Protein AF-A0A673C6W8-F1 (afdb_monomer)

Mean predicted aligned error: 14.14 Å

Organism: NCBI:txid375764

Sequence (136 aa):
MISREEADQLLSQAEGSYLIRESQRQPGTYTLALRFGNQTRNFRLYHDGKHFVGEKRFESIHDLVTDGLITLYIETKAAEYIAKMTINPIYEHVGYTTLNQEPTLKKHLPHSPEAPDGPDENKLLMTASTAKASAH

Structure (mmCIF, N/CA/C/O backbone):
data_AF-A0A673C6W8-F1
#
_entry.id   AF-A0A673C6W8-F1
#
loop_
_atom_site.group_PDB
_atom_site.id
_atom_site.type_symbol
_atom_site.label_atom_id
_atom_site.label_alt_id
_atom_site.label_comp_id
_atom_site.label_asym_id
_atom_site.label_entity_id
_atom_site.label_seq_id
_atom_site.pdbx_PDB_ins_code
_atom_site.Cartn_x
_atom_site.Cartn_y
_atom_site.Cartn_z
_atom_site.occupancy
_atom_site.B_iso_or_equiv
_atom_site.auth_seq_id
_atom_site.auth_comp_id
_atom_site.auth_asym_id
_atom_site.auth_atom_id
_atom_site.pdbx_PDB_model_num
ATOM 1 N N . MET A 1 1 ? -8.848 2.919 19.109 1.00 79.88 1 MET A N 1
ATOM 2 C CA . MET A 1 1 ? -7.889 3.086 17.992 1.00 79.88 1 MET A CA 1
ATOM 3 C C . MET A 1 1 ? -6.613 2.344 18.329 1.00 79.88 1 MET A C 1
ATOM 5 O O . MET A 1 1 ? -6.108 2.569 19.418 1.00 79.88 1 MET A O 1
ATOM 9 N N . ILE A 1 2 ? -6.112 1.516 17.412 1.00 91.50 2 ILE A N 1
ATOM 10 C CA . ILE A 1 2 ? -4.832 0.801 17.558 1.00 91.50 2 ILE A CA 1
ATOM 11 C C . ILE A 1 2 ? -3.676 1.787 17.313 1.00 91.50 2 ILE A C 1
ATOM 13 O O . ILE A 1 2 ? -3.735 2.570 16.351 1.00 91.50 2 ILE A O 1
ATOM 17 N N . SER A 1 3 ? -2.653 1.780 18.172 1.00 93.81 3 SER A N 1
ATOM 18 C CA . SER A 1 3 ? -1.457 2.622 18.005 1.00 93.81 3 SER A CA 1
ATOM 19 C C . SER A 1 3 ? -0.561 2.138 16.853 1.00 93.81 3 SER A C 1
ATOM 21 O O . SER A 1 3 ? -0.828 1.121 16.209 1.00 93.81 3 SER A O 1
ATOM 23 N N . ARG A 1 4 ? 0.506 2.884 16.535 1.00 93.44 4 ARG A N 1
ATOM 24 C CA . ARG A 1 4 ? 1.492 2.418 15.540 1.00 93.44 4 ARG A CA 1
ATOM 25 C C . ARG A 1 4 ? 2.291 1.237 16.083 1.00 93.44 4 ARG A C 1
ATOM 27 O O . ARG A 1 4 ? 2.502 0.271 15.365 1.00 93.44 4 ARG A O 1
ATOM 34 N N . GLU A 1 5 ? 2.665 1.312 17.350 1.00 95.19 5 GLU A N 1
ATOM 35 C CA . GLU A 1 5 ? 3.480 0.323 18.047 1.00 95.19 5 GLU A CA 1
ATOM 36 C C . GLU A 1 5 ? 2.718 -1.000 18.207 1.00 95.19 5 GLU A C 1
ATOM 38 O O . GLU A 1 5 ? 3.274 -2.070 17.974 1.00 95.19 5 GLU A O 1
ATOM 43 N N . GLU A 1 6 ? 1.423 -0.934 18.531 1.00 96.44 6 GLU A N 1
ATOM 44 C CA . GLU A 1 6 ? 0.545 -2.107 18.576 1.00 96.44 6 GLU A CA 1
ATOM 45 C C . GLU A 1 6 ? 0.365 -2.723 17.183 1.00 96.44 6 GLU A C 1
ATOM 47 O O . GLU A 1 6 ? 0.432 -3.942 17.029 1.00 96.44 6 GLU A O 1
ATOM 52 N N . ALA A 1 7 ? 0.182 -1.895 16.147 1.00 96.81 7 ALA A N 1
ATOM 53 C CA . ALA A 1 7 ? 0.084 -2.382 14.774 1.00 96.81 7 ALA A CA 1
ATOM 54 C C . ALA A 1 7 ? 1.375 -3.084 14.325 1.00 96.81 7 ALA A C 1
ATOM 56 O O . ALA A 1 7 ? 1.305 -4.141 13.702 1.00 96.81 7 ALA A O 1
ATOM 57 N N . ASP A 1 8 ? 2.544 -2.547 14.679 1.00 96.56 8 ASP A N 1
ATOM 58 C CA . ASP A 1 8 ? 3.836 -3.165 14.370 1.00 96.56 8 ASP A CA 1
ATOM 59 C C . ASP A 1 8 ? 3.987 -4.543 15.019 1.00 96.56 8 ASP A C 1
ATOM 61 O O . ASP A 1 8 ? 4.481 -5.472 14.376 1.00 96.56 8 ASP A O 1
ATOM 65 N N . GLN A 1 9 ? 3.519 -4.703 16.259 1.00 96.81 9 GLN A N 1
ATOM 66 C CA . GLN A 1 9 ? 3.522 -5.994 16.948 1.00 96.81 9 GLN A CA 1
ATOM 67 C C . GLN A 1 9 ? 2.588 -6.999 16.269 1.00 96.81 9 GLN A C 1
ATOM 69 O O . GLN A 1 9 ? 3.011 -8.120 15.985 1.00 96.81 9 GLN A O 1
ATOM 74 N N . LEU A 1 10 ? 1.354 -6.599 15.948 1.00 97.19 10 LEU A N 1
ATOM 75 C CA . LEU A 1 10 ? 0.378 -7.470 15.280 1.00 97.19 10 LEU A CA 1
ATOM 76 C C . LEU A 1 10 ? 0.862 -7.926 13.897 1.00 97.19 10 LEU A C 1
ATOM 78 O O . LEU A 1 10 ? 0.683 -9.082 13.523 1.00 97.19 10 LEU A O 1
ATOM 82 N N . LEU A 1 11 ? 1.507 -7.029 13.152 1.00 97.69 11 LEU A N 1
ATOM 83 C CA . LEU A 1 11 ? 1.995 -7.295 11.799 1.00 97.69 11 LEU A CA 1
ATOM 84 C C . LEU A 1 11 ? 3.353 -8.007 11.758 1.00 97.69 11 LEU A C 1
ATOM 86 O O . LEU A 1 11 ? 3.786 -8.431 10.688 1.00 97.69 11 LEU A O 1
ATOM 90 N N . SER A 1 12 ? 4.039 -8.149 12.895 1.00 95.88 12 SER A N 1
ATOM 91 C CA . SER A 1 12 ? 5.379 -8.750 12.954 1.00 95.88 12 SER A CA 1
ATOM 92 C C . SER A 1 12 ? 5.414 -10.245 12.613 1.00 95.88 12 SER A C 1
ATOM 94 O O . SER A 1 12 ? 6.482 -10.767 12.303 1.00 95.88 12 SER A O 1
ATOM 96 N N . GLN A 1 13 ? 4.264 -10.925 12.64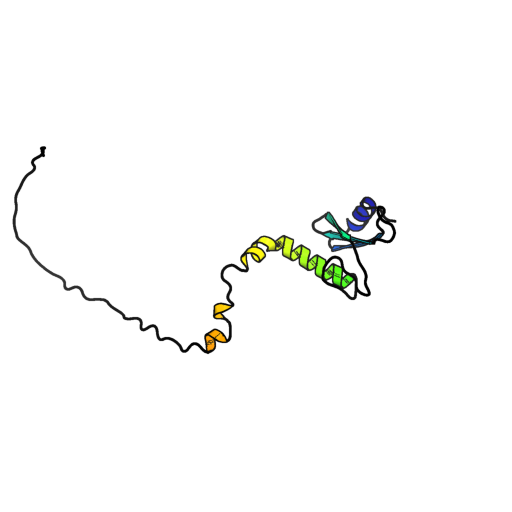2 1.00 92.06 13 GLN A N 1
ATOM 97 C CA . GLN A 1 13 ? 4.177 -12.381 12.508 1.00 92.06 13 GLN A CA 1
ATOM 98 C C . GLN A 1 13 ? 4.453 -12.893 11.090 1.00 92.06 13 GLN A C 1
ATOM 100 O O . GLN A 1 13 ? 5.002 -13.983 10.939 1.00 92.06 13 GLN A O 1
ATOM 105 N N . ALA A 1 14 ? 4.069 -12.140 10.055 1.00 95.31 14 ALA A N 1
ATOM 106 C CA . ALA A 1 14 ? 4.220 -12.580 8.671 1.00 95.31 14 ALA A CA 1
ATOM 107 C C . ALA A 1 14 ? 4.379 -11.409 7.694 1.00 95.31 14 ALA A C 1
ATOM 109 O O . ALA A 1 14 ? 3.667 -10.404 7.769 1.00 95.31 14 ALA A O 1
ATOM 110 N N . GLU A 1 15 ? 5.289 -11.575 6.735 1.00 97.19 15 GLU A N 1
ATOM 111 C CA . GLU A 1 15 ? 5.494 -10.643 5.626 1.00 97.19 15 GLU A CA 1
ATOM 112 C C . GLU A 1 15 ? 4.227 -10.542 4.759 1.00 97.19 15 GLU A C 1
ATOM 114 O O . GLU A 1 15 ? 3.551 -11.541 4.519 1.00 97.19 15 GLU A O 1
ATOM 119 N N . GLY A 1 16 ? 3.886 -9.338 4.299 1.00 97.38 16 GLY A N 1
ATOM 120 C CA . GLY A 1 16 ? 2.666 -9.090 3.525 1.00 97.38 16 GLY A CA 1
ATOM 121 C C . GLY A 1 16 ? 1.390 -8.964 4.364 1.00 97.38 16 GLY A C 1
ATOM 122 O O . GLY A 1 16 ? 0.347 -8.597 3.822 1.00 97.38 16 GLY A O 1
ATOM 123 N N . SER A 1 17 ? 1.453 -9.202 5.681 1.00 98.06 17 SER A N 1
ATOM 124 C CA . SER A 1 17 ? 0.324 -8.946 6.584 1.00 98.06 17 SER A CA 1
ATOM 125 C C . SER A 1 17 ? -0.061 -7.472 6.569 1.00 98.06 17 SER A C 1
ATOM 127 O O . SER A 1 17 ? 0.803 -6.594 6.484 1.00 98.06 17 SER A O 1
ATOM 129 N N . TYR A 1 18 ? -1.353 -7.184 6.715 1.00 98.56 18 TYR A N 1
ATOM 130 C CA . TYR A 1 18 ? -1.848 -5.815 6.752 1.00 98.56 18 TYR A CA 1
ATOM 131 C C . TYR A 1 18 ? -3.051 -5.649 7.676 1.00 98.56 18 TYR A C 1
ATOM 133 O O . TYR A 1 18 ? -3.781 -6.597 7.960 1.00 98.56 18 TYR A O 1
ATOM 141 N N . LEU A 1 19 ? -3.263 -4.416 8.130 1.00 98.12 19 LEU A N 1
ATOM 142 C CA . LEU A 1 19 ? -4.457 -4.004 8.860 1.00 98.12 19 LEU A CA 1
ATOM 143 C C . LEU A 1 19 ? -4.829 -2.564 8.517 1.00 98.12 19 LEU A C 1
ATOM 145 O O . LEU A 1 19 ? -3.988 -1.760 8.106 1.00 98.12 19 LEU A O 1
ATOM 149 N N . ILE A 1 20 ? -6.099 -2.226 8.717 1.00 98.06 20 ILE A N 1
ATOM 150 C CA . ILE A 1 20 ? -6.584 -0.849 8.644 1.00 98.06 20 ILE A CA 1
ATOM 151 C C . ILE A 1 20 ? -6.795 -0.354 10.066 1.00 98.06 20 ILE A C 1
ATOM 153 O O . ILE A 1 20 ? -7.421 -1.024 10.886 1.00 98.06 20 ILE A O 1
ATOM 157 N N . ARG A 1 21 ? -6.295 0.844 10.354 1.00 97.31 21 ARG A N 1
ATOM 158 C CA . ARG A 1 21 ? -6.527 1.527 11.627 1.00 97.31 21 ARG A CA 1
ATOM 159 C C . ARG A 1 21 ? -6.903 2.977 11.389 1.00 97.31 21 ARG A C 1
ATOM 161 O O . ARG A 1 21 ? -6.428 3.612 10.450 1.00 97.31 21 ARG A O 1
ATOM 168 N N . GLU A 1 22 ? -7.742 3.512 12.256 1.00 96.44 22 GLU A N 1
ATOM 169 C CA . GLU A 1 22 ? -8.046 4.938 12.264 1.00 96.44 22 GLU A CA 1
ATOM 170 C C . GLU A 1 22 ? -6.866 5.722 12.883 1.00 96.44 22 GLU A C 1
ATOM 172 O O . GLU A 1 22 ? -6.140 5.227 13.752 1.00 96.44 22 GLU A O 1
ATOM 177 N N . SER A 1 23 ? -6.625 6.939 12.402 1.00 90.75 23 SER A N 1
ATOM 178 C CA . SER A 1 23 ? -5.491 7.777 12.791 1.00 90.75 23 SER A CA 1
ATOM 179 C C . SER A 1 23 ? -5.719 8.468 14.136 1.00 90.75 23 SER A C 1
ATOM 181 O O . SER A 1 23 ? -6.542 9.370 14.238 1.00 90.75 23 SER A O 1
ATOM 183 N N . GLN A 1 24 ? -4.886 8.161 15.135 1.00 89.75 24 GLN A N 1
ATOM 184 C CA . GLN A 1 24 ? -4.899 8.836 16.447 1.00 89.75 24 GLN A CA 1
ATOM 185 C C . GLN A 1 24 ? -4.670 10.352 16.374 1.00 89.75 24 GLN A C 1
ATOM 187 O O . GLN A 1 24 ? -5.098 11.082 17.260 1.00 89.75 24 GLN A O 1
ATOM 192 N N . ARG A 1 25 ? -3.997 10.837 15.321 1.00 88.44 25 ARG A N 1
ATOM 193 C CA . ARG A 1 25 ? -3.726 12.272 15.128 1.00 88.44 25 ARG A CA 1
ATOM 194 C C . ARG A 1 25 ? -4.881 13.011 14.457 1.00 88.44 25 ARG A C 1
ATOM 196 O O . ARG A 1 25 ? -4.974 14.224 14.586 1.00 88.44 25 ARG A O 1
ATOM 203 N N . GLN A 1 26 ? -5.702 12.298 13.688 1.00 91.38 26 GLN A N 1
ATOM 204 C CA . GLN A 1 26 ? -6.793 12.880 12.915 1.00 91.38 26 GLN A CA 1
ATOM 205 C C . GLN A 1 26 ? -7.960 11.884 12.867 1.00 91.38 26 GLN A C 1
ATOM 207 O O . GLN A 1 26 ? -7.983 11.026 11.976 1.00 91.38 26 GLN A O 1
ATOM 212 N N . PRO A 1 27 ? -8.920 11.996 13.802 1.00 92.88 27 PRO A N 1
ATOM 213 C CA . PRO A 1 27 ? -10.148 11.210 13.773 1.00 92.88 27 PRO A CA 1
ATOM 214 C C . PRO A 1 27 ? -10.862 11.313 12.417 1.00 92.88 27 PRO A C 1
ATOM 216 O O . PRO A 1 27 ? -10.809 12.350 11.750 1.00 92.88 27 PRO A O 1
ATOM 219 N N . GLY A 1 28 ? -11.484 10.220 11.983 1.00 93.75 28 GLY A N 1
ATOM 220 C CA . GLY A 1 28 ? -12.132 10.085 10.676 1.00 93.75 28 GLY A CA 1
ATOM 221 C C . GLY A 1 28 ? -11.181 9.822 9.501 1.00 93.75 28 GLY A C 1
ATOM 222 O O . GLY A 1 28 ? -11.638 9.657 8.374 1.00 93.75 28 GLY A O 1
ATOM 223 N N . THR A 1 29 ? -9.861 9.769 9.723 1.00 95.88 29 THR A N 1
ATOM 224 C CA . THR A 1 29 ? -8.883 9.374 8.693 1.00 95.88 29 THR A CA 1
ATOM 225 C C . THR A 1 29 ? -8.350 7.973 8.960 1.00 95.88 29 THR A C 1
ATOM 227 O O . THR A 1 29 ? -7.895 7.680 10.063 1.00 95.88 29 THR A O 1
ATOM 230 N N . TYR A 1 30 ? -8.314 7.128 7.930 1.00 97.62 30 TYR A N 1
ATOM 231 C CA . TYR A 1 30 ? -7.835 5.750 8.028 1.00 97.62 30 TYR A CA 1
ATOM 232 C C . TYR A 1 30 ? -6.429 5.584 7.445 1.00 97.62 30 TYR A C 1
ATOM 234 O O . TYR A 1 30 ? -5.969 6.344 6.591 1.00 97.62 30 TYR A O 1
ATOM 242 N N . THR A 1 31 ? -5.705 4.597 7.957 1.00 97.62 31 THR A N 1
ATOM 243 C CA . THR A 1 31 ? -4.350 4.227 7.546 1.00 97.62 31 THR A CA 1
ATOM 244 C C . THR A 1 31 ? -4.307 2.732 7.280 1.00 97.62 31 THR A C 1
ATOM 246 O O . THR A 1 31 ? -4.701 1.944 8.139 1.00 97.62 31 THR A O 1
ATOM 249 N N . LEU A 1 32 ? -3.793 2.358 6.113 1.00 98.38 32 LEU A N 1
ATOM 250 C CA . LEU A 1 32 ? -3.382 1.000 5.791 1.00 98.38 32 LEU A CA 1
ATOM 251 C C . LEU A 1 32 ? -1.954 0.793 6.310 1.00 98.38 32 LEU A C 1
ATOM 253 O O . LEU A 1 32 ? -1.023 1.457 5.851 1.00 98.38 32 LEU A O 1
ATOM 257 N N . ALA A 1 33 ? -1.788 -0.101 7.280 1.00 98.19 33 ALA A N 1
ATOM 258 C CA . ALA A 1 33 ? -0.488 -0.553 7.757 1.00 98.19 33 ALA A CA 1
ATOM 259 C C . ALA A 1 33 ? -0.166 -1.904 7.103 1.00 98.19 33 ALA A C 1
ATOM 261 O O . ALA A 1 33 ? -0.963 -2.832 7.213 1.00 98.19 33 ALA A O 1
ATOM 262 N N . LEU A 1 34 ? 0.973 -1.998 6.415 1.00 98.50 34 LEU A N 1
ATOM 263 C CA . LEU A 1 34 ? 1.389 -3.148 5.607 1.00 98.50 34 LEU A CA 1
ATOM 264 C C . LEU A 1 34 ? 2.812 -3.576 5.984 1.00 98.50 34 LEU A C 1
ATOM 266 O O . LEU A 1 34 ? 3.723 -2.745 5.988 1.00 98.50 34 LEU A O 1
ATOM 270 N N . ARG A 1 35 ? 3.023 -4.861 6.272 1.00 98.44 35 ARG A N 1
ATOM 271 C CA . ARG A 1 35 ? 4.347 -5.428 6.558 1.00 98.44 35 ARG A CA 1
ATOM 272 C C . ARG A 1 35 ? 5.102 -5.704 5.261 1.00 98.44 35 ARG A C 1
ATOM 274 O O . ARG A 1 35 ? 4.674 -6.533 4.464 1.00 98.44 35 ARG A O 1
ATOM 281 N N . PHE A 1 36 ? 6.232 -5.031 5.069 1.00 98.31 36 PHE A N 1
ATOM 282 C CA . PHE A 1 36 ? 7.120 -5.250 3.931 1.00 98.31 36 PHE A CA 1
ATOM 283 C C . PHE A 1 36 ? 8.571 -4.871 4.263 1.00 98.31 36 PHE A C 1
ATOM 285 O O . PHE A 1 36 ? 8.843 -3.792 4.798 1.00 98.31 36 PHE A O 1
ATOM 292 N N . GLY A 1 37 ? 9.519 -5.733 3.912 1.00 96.25 37 GLY A N 1
ATOM 293 C CA . GLY A 1 37 ? 10.946 -5.568 4.154 1.00 96.25 37 GLY A CA 1
ATOM 294 C C . GLY A 1 37 ? 11.294 -5.537 5.639 1.00 96.25 37 GLY A C 1
ATOM 295 O O . GLY A 1 37 ? 12.116 -4.718 6.046 1.00 96.25 37 GLY A O 1
ATOM 296 N N . ASN A 1 38 ? 10.639 -6.368 6.460 1.00 94.69 38 ASN A N 1
ATOM 297 C CA . ASN A 1 38 ? 10.777 -6.360 7.925 1.00 94.69 38 ASN A CA 1
ATOM 298 C C . ASN A 1 38 ? 10.417 -5.005 8.582 1.00 94.69 38 ASN A C 1
ATOM 300 O O . ASN A 1 38 ? 10.829 -4.711 9.706 1.00 94.69 38 ASN A O 1
ATOM 304 N N . GLN A 1 39 ? 9.637 -4.176 7.887 1.00 96.50 39 GLN A N 1
ATOM 305 C CA . GLN A 1 39 ? 9.162 -2.878 8.356 1.00 96.50 39 GLN A CA 1
ATOM 306 C C . GLN A 1 39 ? 7.665 -2.738 8.099 1.00 96.50 39 GLN A C 1
ATOM 308 O O . GLN A 1 39 ? 7.125 -3.301 7.149 1.00 96.50 39 GLN A O 1
ATOM 313 N N . THR A 1 40 ? 6.985 -1.951 8.926 1.00 98.06 40 THR A N 1
ATOM 314 C CA . THR A 1 40 ? 5.584 -1.604 8.684 1.00 98.06 40 THR A CA 1
ATOM 315 C C . THR A 1 40 ? 5.498 -0.298 7.910 1.00 98.06 40 THR A C 1
ATOM 317 O O . THR A 1 40 ? 5.836 0.784 8.400 1.00 98.06 40 THR A O 1
ATOM 320 N N . ARG A 1 41 ? 4.999 -0.380 6.683 1.00 97.56 41 ARG A N 1
ATOM 321 C CA . ARG A 1 41 ? 4.707 0.768 5.828 1.00 97.56 41 ARG A CA 1
ATOM 322 C C . ARG A 1 41 ? 3.296 1.267 6.135 1.00 97.56 41 ARG A C 1
ATOM 324 O O . ARG A 1 41 ? 2.360 0.482 6.214 1.00 97.56 41 ARG A O 1
ATOM 331 N N . ASN A 1 42 ? 3.150 2.573 6.351 1.00 97.19 42 ASN A N 1
ATOM 332 C CA . ASN A 1 42 ? 1.877 3.202 6.702 1.00 97.19 42 ASN A CA 1
ATOM 333 C C . ASN A 1 42 ? 1.431 4.113 5.555 1.00 97.19 42 ASN A C 1
ATOM 335 O O . ASN A 1 42 ? 2.108 5.098 5.265 1.00 97.19 42 ASN A O 1
ATOM 339 N N . PHE A 1 43 ? 0.279 3.820 4.960 1.00 97.75 43 PHE A N 1
ATOM 340 C CA . PHE A 1 43 ? -0.295 4.575 3.850 1.00 97.75 43 PHE A CA 1
ATOM 341 C C . PHE A 1 43 ? -1.629 5.181 4.263 1.00 97.75 43 PHE A C 1
ATOM 343 O O . PHE A 1 43 ? -2.461 4.508 4.873 1.00 97.75 43 PHE A O 1
ATOM 350 N N . ARG A 1 44 ? -1.858 6.454 3.935 1.00 97.62 44 ARG A N 1
ATOM 351 C CA . ARG A 1 44 ? -3.170 7.066 4.160 1.00 97.62 44 ARG A CA 1
ATOM 352 C C . ARG A 1 44 ? -4.177 6.428 3.207 1.00 97.62 44 ARG A C 1
ATOM 354 O O . ARG A 1 44 ? -3.953 6.428 2.002 1.00 97.62 44 ARG A O 1
ATOM 361 N N . LEU A 1 45 ? -5.252 5.879 3.764 1.00 98.38 45 LEU A N 1
ATOM 362 C CA . LEU A 1 45 ? -6.291 5.196 3.006 1.00 98.38 45 LEU A CA 1
ATOM 363 C C . LEU A 1 45 ? -7.456 6.150 2.758 1.00 98.38 45 LEU A C 1
ATOM 365 O O . LEU A 1 45 ? -7.958 6.786 3.689 1.00 98.38 45 LEU A O 1
ATOM 369 N N . TYR A 1 46 ? -7.892 6.208 1.508 1.00 98.31 46 TYR A N 1
ATOM 370 C CA . TYR A 1 46 ? -9.024 6.999 1.057 1.00 98.31 46 TYR A CA 1
ATOM 371 C C . TYR A 1 46 ? -10.109 6.103 0.462 1.00 98.31 46 TYR A C 1
ATOM 373 O O . TYR A 1 46 ? -9.850 4.964 0.056 1.00 98.31 46 TYR A O 1
ATOM 381 N N . HIS A 1 47 ? -11.332 6.635 0.432 1.00 97.81 47 HIS A N 1
ATOM 382 C CA . HIS A 1 47 ? -12.484 5.954 -0.131 1.00 97.81 47 HIS A CA 1
ATOM 383 C C . HIS A 1 47 ? -13.482 6.949 -0.738 1.00 97.81 47 HIS A C 1
ATOM 385 O O . HIS A 1 47 ? -14.009 7.802 -0.026 1.00 97.81 47 HIS A O 1
ATOM 391 N N . ASP A 1 48 ? -13.743 6.823 -2.040 1.00 97.44 48 ASP A N 1
ATOM 392 C CA . ASP A 1 48 ? -14.711 7.625 -2.812 1.00 97.44 48 ASP A CA 1
ATOM 393 C C . ASP A 1 48 ? -15.771 6.744 -3.508 1.00 97.44 48 ASP A C 1
ATOM 395 O O . ASP A 1 48 ? -16.342 7.116 -4.529 1.00 97.44 48 ASP A O 1
ATOM 399 N N . GLY A 1 49 ? -16.025 5.557 -2.946 1.00 98.00 49 GLY A N 1
ATOM 400 C CA . GLY A 1 49 ? -16.747 4.452 -3.589 1.00 98.00 49 GLY A CA 1
ATOM 401 C C . GLY A 1 49 ? -15.805 3.333 -4.041 1.00 98.00 49 GLY A C 1
ATOM 402 O O . GLY A 1 49 ? -16.240 2.200 -4.209 1.00 98.00 49 GLY A O 1
ATOM 403 N N . LYS A 1 50 ? -14.509 3.643 -4.173 1.00 98.50 50 LYS A N 1
ATOM 404 C CA . LYS A 1 50 ? -13.407 2.687 -4.338 1.00 98.50 50 LYS A CA 1
ATOM 405 C C . LYS A 1 50 ? -12.298 2.980 -3.333 1.00 98.50 50 LYS A C 1
ATOM 407 O O . LYS A 1 50 ? -12.197 4.096 -2.827 1.00 98.50 50 LYS A O 1
ATOM 412 N N . HIS A 1 51 ? -11.445 2.002 -3.051 1.00 98.69 51 HIS A N 1
ATOM 413 C CA . HIS A 1 51 ? -10.314 2.146 -2.132 1.00 98.69 51 HIS A CA 1
ATOM 414 C C . HIS A 1 51 ? -9.049 2.611 -2.857 1.00 98.69 51 HIS A C 1
ATOM 416 O O . HIS A 1 51 ? -8.741 2.108 -3.938 1.00 98.69 51 HIS A O 1
ATOM 422 N N . PHE A 1 52 ? -8.287 3.532 -2.258 1.00 98.69 52 PHE A N 1
ATOM 423 C CA . PHE A 1 52 ? -7.014 3.992 -2.827 1.00 98.69 52 PHE A CA 1
ATOM 424 C C . PHE A 1 52 ? -6.054 4.588 -1.785 1.00 98.69 52 PHE A C 1
ATOM 426 O O . PHE A 1 52 ? -6.468 5.136 -0.763 1.00 98.69 52 PHE A O 1
ATOM 433 N N . VAL A 1 53 ? -4.751 4.489 -2.069 1.00 97.88 53 VAL A N 1
ATOM 434 C CA . VAL A 1 53 ? -3.653 5.150 -1.324 1.00 97.88 53 VAL A CA 1
ATOM 435 C C . VAL A 1 53 ? -2.852 6.132 -2.195 1.00 97.88 53 VAL A C 1
ATOM 437 O O . VAL A 1 53 ? -1.997 6.855 -1.691 1.00 97.88 53 VAL A O 1
ATOM 440 N N . GLY A 1 54 ? -3.141 6.160 -3.498 1.00 96.25 54 GLY A N 1
ATOM 441 C CA . GLY A 1 54 ? -2.504 6.984 -4.524 1.00 96.25 54 GLY A CA 1
ATOM 442 C C . GLY A 1 54 ? -3.484 7.212 -5.677 1.00 96.25 54 GLY A C 1
ATOM 443 O O . GLY A 1 54 ? -4.658 7.471 -5.437 1.00 96.25 54 GLY A O 1
ATOM 444 N N . GLU A 1 55 ? -3.037 7.089 -6.925 1.00 96.62 55 GLU A N 1
ATOM 445 C CA . GLU A 1 55 ? -3.890 7.367 -8.096 1.00 96.62 55 GLU A CA 1
ATOM 446 C C . GLU A 1 55 ? -4.832 6.208 -8.461 1.00 96.62 55 GLU A C 1
ATOM 448 O O . GLU A 1 55 ? -5.987 6.425 -8.846 1.00 96.62 55 GLU A O 1
ATOM 453 N N . LYS A 1 56 ? -4.346 4.967 -8.323 1.00 98.31 56 LYS A N 1
ATOM 454 C CA . LYS A 1 56 ? -5.105 3.752 -8.640 1.00 98.31 56 LYS A CA 1
ATOM 455 C C . LYS A 1 56 ? -6.238 3.531 -7.639 1.00 98.31 56 LYS A C 1
ATOM 457 O O . LYS A 1 56 ? -6.030 3.608 -6.429 1.00 98.31 56 LYS A O 1
ATOM 462 N N . ARG A 1 57 ? -7.415 3.191 -8.167 1.00 98.56 57 ARG A N 1
ATOM 463 C CA . ARG A 1 57 ? -8.627 2.870 -7.406 1.00 98.56 57 ARG A CA 1
ATOM 464 C C . ARG A 1 57 ? -8.968 1.395 -7.536 1.00 98.56 57 ARG A C 1
ATOM 466 O O . ARG A 1 57 ? -8.922 0.856 -8.639 1.00 98.56 57 ARG A O 1
ATOM 473 N N . PHE A 1 58 ? -9.376 0.791 -6.428 1.00 98.75 58 PHE A N 1
ATOM 474 C CA . PHE A 1 58 ? -9.631 -0.642 -6.322 1.00 98.75 58 PHE A CA 1
ATOM 475 C C . PHE A 1 58 ? -11.020 -0.920 -5.750 1.00 98.75 58 PHE A C 1
ATOM 477 O O . PHE A 1 58 ? -11.480 -0.206 -4.858 1.00 98.75 58 PHE A O 1
ATOM 484 N N . GLU A 1 59 ? -11.665 -1.978 -6.242 1.00 98.50 59 GLU A N 1
ATOM 485 C CA . GLU A 1 59 ? -12.959 -2.442 -5.720 1.00 98.50 59 GLU A CA 1
ATOM 486 C C . GLU A 1 59 ? -12.820 -3.023 -4.309 1.00 98.50 59 GLU A C 1
ATOM 488 O O . GLU A 1 59 ? -13.719 -2.889 -3.485 1.00 98.50 59 GLU A O 1
ATOM 493 N N . SER A 1 60 ? -11.672 -3.638 -4.003 1.00 98.62 60 SER A N 1
ATOM 494 C CA . SER A 1 60 ? -11.398 -4.213 -2.691 1.00 98.62 60 SER A CA 1
ATOM 495 C C . SER A 1 60 ? -10.064 -3.741 -2.112 1.00 98.62 60 SER A C 1
ATOM 497 O O . SER A 1 60 ? -9.108 -3.431 -2.825 1.00 98.62 60 SER A O 1
ATOM 499 N N . ILE A 1 61 ? -9.979 -3.730 -0.778 1.00 98.62 61 ILE A N 1
ATOM 500 C CA . ILE A 1 61 ? -8.712 -3.519 -0.063 1.00 98.62 61 ILE A CA 1
ATOM 501 C C . ILE A 1 61 ? -7.689 -4.598 -0.428 1.00 98.62 61 ILE A C 1
ATOM 503 O O . ILE A 1 61 ? -6.497 -4.311 -0.492 1.00 98.62 61 ILE A O 1
ATOM 507 N N . HIS A 1 62 ? -8.142 -5.828 -0.674 1.00 98.56 62 HIS A N 1
ATOM 508 C CA . HIS A 1 62 ? -7.256 -6.931 -1.017 1.00 98.56 62 HIS A CA 1
ATOM 509 C C . HIS A 1 62 ? -6.543 -6.695 -2.353 1.00 98.56 62 HIS A C 1
ATOM 511 O O . HIS A 1 62 ? -5.331 -6.892 -2.430 1.00 98.56 62 HIS A O 1
ATOM 517 N N . ASP A 1 63 ? -7.253 -6.196 -3.368 1.00 98.69 63 ASP A N 1
ATOM 518 C CA . ASP A 1 63 ? -6.651 -5.859 -4.665 1.00 98.69 63 ASP A CA 1
ATOM 519 C C . ASP A 1 63 ? -5.640 -4.718 -4.527 1.00 98.69 63 ASP A C 1
ATOM 521 O O . ASP A 1 63 ? -4.539 -4.795 -5.070 1.00 98.69 63 ASP A O 1
ATOM 525 N N . LEU A 1 64 ? -5.979 -3.695 -3.733 1.00 98.81 64 LEU A N 1
ATOM 526 C CA . LEU A 1 64 ? -5.076 -2.586 -3.422 1.00 98.81 64 LEU A CA 1
ATOM 527 C C . LEU A 1 64 ? -3.787 -3.089 -2.766 1.00 98.81 64 LEU A C 1
ATOM 529 O O . LEU A 1 64 ? -2.691 -2.718 -3.185 1.00 98.81 64 LEU A O 1
ATOM 533 N N . VAL A 1 65 ? -3.906 -3.929 -1.735 1.00 98.69 65 VAL A N 1
ATOM 534 C CA . VAL A 1 65 ? -2.749 -4.498 -1.030 1.00 98.69 65 VAL A CA 1
ATOM 535 C C . VAL A 1 65 ? -1.924 -5.380 -1.963 1.00 98.69 65 VAL A C 1
ATOM 537 O O . VAL A 1 65 ? -0.698 -5.310 -1.926 1.00 98.69 65 VAL A O 1
ATOM 540 N N . THR A 1 66 ? -2.575 -6.168 -2.815 1.00 98.62 66 THR A N 1
ATOM 541 C CA . THR A 1 66 ? -1.904 -7.050 -3.777 1.00 98.62 66 THR A CA 1
ATOM 542 C C . THR A 1 66 ? -1.088 -6.246 -4.791 1.00 98.62 66 THR A C 1
ATOM 544 O O . THR A 1 66 ? 0.110 -6.491 -4.935 1.00 98.62 66 THR A O 1
ATOM 547 N N . ASP A 1 67 ? -1.684 -5.235 -5.434 1.00 98.69 67 ASP A N 1
ATOM 548 C CA . ASP A 1 67 ? -0.982 -4.329 -6.360 1.00 98.69 67 ASP A CA 1
ATOM 549 C C . ASP A 1 67 ? 0.149 -3.563 -5.653 1.00 98.69 67 ASP A C 1
ATOM 551 O O . ASP A 1 67 ? 1.258 -3.444 -6.182 1.00 98.69 67 ASP A O 1
ATOM 555 N N . GLY A 1 68 ? -0.097 -3.108 -4.420 1.00 98.50 68 GLY A N 1
ATOM 556 C CA . GLY A 1 68 ? 0.894 -2.429 -3.590 1.00 98.50 68 GLY A CA 1
ATOM 557 C C . GLY A 1 68 ? 2.096 -3.312 -3.250 1.00 98.50 68 GLY A C 1
ATOM 558 O O . GLY A 1 68 ? 3.233 -2.865 -3.378 1.00 98.50 68 GLY A O 1
ATOM 559 N N . LEU A 1 69 ? 1.879 -4.572 -2.865 1.00 98.56 69 LEU A N 1
ATOM 560 C CA . LEU A 1 69 ? 2.957 -5.525 -2.576 1.00 98.56 69 LEU A CA 1
ATOM 561 C C . LEU A 1 69 ? 3.771 -5.870 -3.825 1.00 98.56 69 LEU A C 1
ATOM 563 O O . LEU A 1 69 ? 4.998 -5.922 -3.742 1.00 98.56 69 LEU A O 1
ATOM 567 N N . ILE A 1 70 ? 3.114 -6.063 -4.973 1.00 98.56 70 ILE A N 1
ATOM 568 C CA . ILE A 1 70 ? 3.793 -6.280 -6.260 1.00 98.56 70 ILE A CA 1
ATOM 569 C C . ILE A 1 70 ? 4.681 -5.078 -6.588 1.00 98.56 70 ILE A C 1
ATOM 571 O O . ILE A 1 70 ? 5.867 -5.253 -6.872 1.00 98.56 70 ILE A O 1
ATOM 575 N N . THR A 1 71 ? 4.127 -3.868 -6.491 1.00 98.25 71 THR A N 1
ATOM 576 C CA . THR A 1 71 ? 4.852 -2.616 -6.746 1.00 98.25 71 THR A CA 1
ATOM 577 C C . THR A 1 71 ? 6.062 -2.496 -5.822 1.00 98.25 71 THR A C 1
ATOM 579 O O . THR A 1 71 ? 7.188 -2.379 -6.300 1.00 98.25 71 THR A O 1
ATOM 582 N N . LEU A 1 72 ? 5.861 -2.638 -4.506 1.00 98.19 72 LEU A N 1
ATOM 583 C CA . LEU A 1 72 ? 6.935 -2.579 -3.512 1.00 98.19 72 LEU A CA 1
ATOM 584 C C . LEU A 1 72 ? 8.035 -3.609 -3.789 1.00 98.19 72 LEU A C 1
ATOM 586 O O . LEU A 1 72 ? 9.220 -3.283 -3.700 1.00 98.19 72 LEU A O 1
ATOM 590 N N . TYR A 1 73 ? 7.666 -4.845 -4.125 1.00 98.50 73 TYR A N 1
ATOM 591 C CA . TYR A 1 73 ? 8.629 -5.906 -4.401 1.00 98.50 73 TYR A CA 1
ATOM 592 C C . TYR A 1 73 ? 9.455 -5.617 -5.657 1.00 98.50 73 TYR A C 1
ATOM 594 O O . TYR A 1 73 ? 10.686 -5.691 -5.608 1.00 98.50 73 TYR A O 1
ATOM 602 N N . ILE A 1 74 ? 8.796 -5.252 -6.759 1.00 98.38 74 ILE A N 1
ATOM 603 C CA . ILE A 1 74 ? 9.447 -4.951 -8.038 1.00 98.38 74 ILE A CA 1
ATOM 604 C C . ILE A 1 74 ? 10.366 -3.736 -7.900 1.00 98.38 74 ILE A C 1
ATOM 606 O O . ILE A 1 74 ? 11.536 -3.822 -8.267 1.00 98.38 74 ILE A O 1
ATOM 610 N N . GLU A 1 75 ? 9.887 -2.641 -7.312 1.00 97.25 75 GLU A N 1
ATOM 611 C CA . GLU A 1 75 ? 10.704 -1.444 -7.091 1.00 97.25 75 GLU A CA 1
ATOM 612 C C . GLU A 1 75 ? 11.904 -1.750 -6.191 1.00 97.25 75 GLU A C 1
ATOM 614 O O . GLU A 1 75 ? 13.025 -1.356 -6.496 1.00 97.25 75 GLU A O 1
ATOM 619 N N . THR A 1 76 ? 11.717 -2.533 -5.126 1.00 97.75 76 THR A N 1
ATOM 620 C CA . THR A 1 76 ? 12.817 -2.875 -4.212 1.00 97.75 76 THR A CA 1
ATOM 621 C C . THR A 1 76 ? 13.884 -3.746 -4.877 1.00 97.75 76 THR A C 1
ATOM 623 O O . THR A 1 76 ? 15.069 -3.599 -4.580 1.00 97.75 76 THR A O 1
ATOM 626 N N . LYS A 1 77 ? 13.493 -4.689 -5.741 1.00 98.06 77 LYS A N 1
ATOM 627 C CA . LYS A 1 77 ? 14.416 -5.684 -6.314 1.00 98.06 77 LYS A CA 1
ATOM 628 C C . LYS A 1 77 ? 14.984 -5.296 -7.673 1.00 98.06 77 LYS A C 1
ATOM 630 O O . LYS A 1 77 ? 16.075 -5.747 -8.008 1.00 98.06 77 LYS A O 1
ATOM 635 N N . ALA A 1 78 ? 14.262 -4.492 -8.445 1.00 98.06 78 ALA A N 1
ATOM 636 C CA . ALA A 1 78 ? 14.580 -4.203 -9.836 1.00 98.06 78 ALA A CA 1
ATOM 637 C C . ALA A 1 78 ? 14.695 -2.701 -10.139 1.00 98.06 78 ALA A C 1
ATOM 639 O O . ALA A 1 78 ? 14.780 -2.359 -11.31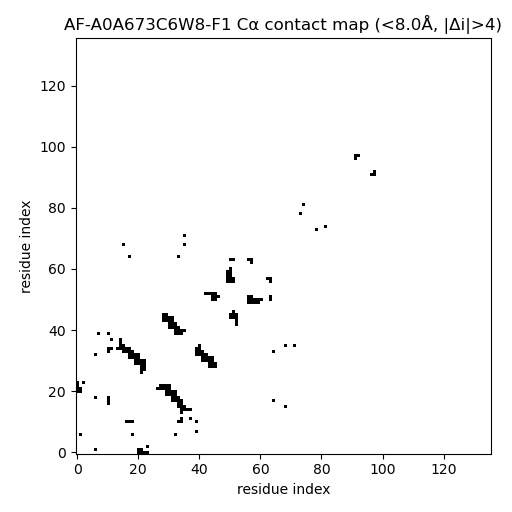3 1.00 98.06 78 ALA A O 1
ATOM 640 N N . ALA A 1 79 ? 14.750 -1.806 -9.140 1.00 98.00 79 ALA A N 1
ATOM 641 C CA . ALA A 1 79 ? 14.868 -0.356 -9.363 1.00 98.00 79 ALA A CA 1
ATOM 642 C C . ALA A 1 79 ? 15.949 0.025 -10.390 1.00 98.00 79 ALA A C 1
ATOM 644 O O . ALA A 1 79 ? 15.678 0.789 -11.313 1.00 98.00 79 ALA A O 1
ATOM 645 N N . GLU A 1 80 ? 17.161 -0.526 -10.266 1.00 97.94 80 GLU A N 1
ATOM 646 C CA . GLU A 1 80 ? 18.252 -0.221 -11.201 1.00 97.94 80 GLU A CA 1
ATOM 647 C C . GLU A 1 80 ? 17.957 -0.733 -12.616 1.00 97.94 80 GLU A C 1
ATOM 649 O O . GLU A 1 80 ? 18.236 -0.046 -13.597 1.00 97.94 80 GLU A O 1
ATOM 654 N N . TYR A 1 81 ? 17.370 -1.925 -12.732 1.00 98.19 81 TYR A N 1
ATOM 655 C CA . TYR A 1 81 ? 16.968 -2.471 -14.023 1.00 98.19 81 TYR A CA 1
ATOM 656 C C . TYR A 1 81 ? 15.881 -1.604 -14.666 1.00 98.19 81 TYR A C 1
ATOM 658 O O . TYR A 1 81 ? 16.038 -1.200 -15.813 1.00 98.19 81 TYR A O 1
ATOM 666 N N . ILE A 1 82 ? 14.840 -1.245 -13.910 1.00 98.12 82 ILE A N 1
ATOM 667 C CA . ILE A 1 82 ? 13.741 -0.374 -14.350 1.00 98.12 82 ILE A CA 1
ATOM 668 C C . ILE A 1 82 ? 14.284 0.972 -14.838 1.00 98.12 82 ILE A C 1
ATOM 670 O O . ILE A 1 82 ? 13.913 1.421 -15.919 1.00 98.12 82 ILE A O 1
ATOM 674 N N . ALA A 1 83 ? 15.224 1.576 -14.105 1.00 97.62 83 ALA A N 1
ATOM 675 C CA . ALA A 1 83 ? 15.865 2.828 -14.509 1.00 97.62 83 ALA A CA 1
ATOM 676 C C . ALA A 1 83 ? 16.628 2.712 -15.842 1.00 97.62 83 ALA A C 1
ATOM 678 O O . ALA A 1 83 ? 16.741 3.693 -16.575 1.00 97.62 83 ALA A O 1
ATOM 679 N N . LYS A 1 84 ? 17.136 1.518 -16.170 1.00 98.00 84 LYS A N 1
ATOM 680 C CA . LYS A 1 84 ? 17.859 1.232 -17.416 1.00 98.00 84 LYS A CA 1
ATOM 681 C C . LYS A 1 84 ? 16.962 0.717 -18.544 1.00 98.00 84 LYS A C 1
ATOM 683 O O . LYS A 1 84 ? 17.448 0.624 -19.664 1.00 98.00 84 LYS A O 1
ATOM 688 N N . MET A 1 85 ? 15.683 0.412 -18.304 1.00 97.31 85 MET A N 1
ATOM 689 C CA . MET A 1 85 ? 14.784 -0.146 -19.333 1.00 97.31 85 MET A CA 1
ATOM 690 C C . MET A 1 85 ? 14.586 0.778 -20.542 1.00 97.31 85 MET A C 1
ATOM 692 O O . MET A 1 85 ? 14.210 0.315 -21.616 1.00 97.31 85 MET A O 1
ATOM 696 N N . THR A 1 86 ? 14.830 2.077 -20.383 1.00 95.81 86 THR A N 1
ATOM 697 C CA . THR A 1 86 ? 14.758 3.069 -21.465 1.00 95.81 86 THR A CA 1
ATOM 698 C C . THR A 1 86 ? 16.067 3.205 -22.245 1.00 95.81 86 THR A C 1
ATOM 700 O O . THR A 1 86 ? 16.094 3.879 -23.274 1.00 95.81 86 THR A O 1
ATOM 703 N N . ILE A 1 87 ? 17.150 2.569 -21.790 1.00 95.81 87 ILE A N 1
ATOM 704 C CA . ILE A 1 87 ? 18.432 2.537 -22.491 1.00 95.81 87 ILE A CA 1
ATOM 705 C C . ILE A 1 87 ? 18.338 1.460 -23.574 1.00 95.81 87 ILE A C 1
ATOM 707 O O . ILE A 1 87 ? 18.144 0.287 -23.272 1.00 95.81 87 ILE A O 1
ATOM 711 N N . ASN A 1 88 ? 18.512 1.863 -24.834 1.00 93.31 88 ASN A N 1
ATOM 712 C CA . ASN A 1 88 ? 18.337 1.029 -26.031 1.00 93.31 88 ASN A CA 1
ATOM 713 C C . ASN A 1 88 ? 16.889 0.534 -26.225 1.00 93.31 88 ASN A C 1
ATOM 715 O O . ASN A 1 88 ? 16.629 -0.672 -26.201 1.00 93.31 88 ASN A O 1
ATOM 719 N N . PRO A 1 89 ? 15.927 1.452 -26.430 1.00 94.12 89 PRO A N 1
ATOM 720 C CA . PRO A 1 89 ? 14.544 1.071 -26.664 1.00 94.12 89 PRO A CA 1
ATOM 721 C C . PRO A 1 89 ? 14.415 0.315 -27.991 1.00 94.12 89 PRO A C 1
ATOM 723 O O . PRO A 1 89 ? 14.925 0.728 -29.029 1.00 94.12 89 PRO A O 1
ATOM 726 N N . ILE A 1 90 ? 13.665 -0.783 -27.980 1.00 89.88 90 ILE A N 1
ATOM 727 C CA . ILE A 1 90 ? 13.445 -1.606 -29.180 1.00 89.88 90 ILE A CA 1
ATOM 728 C C . ILE A 1 90 ? 12.330 -1.069 -30.091 1.00 89.88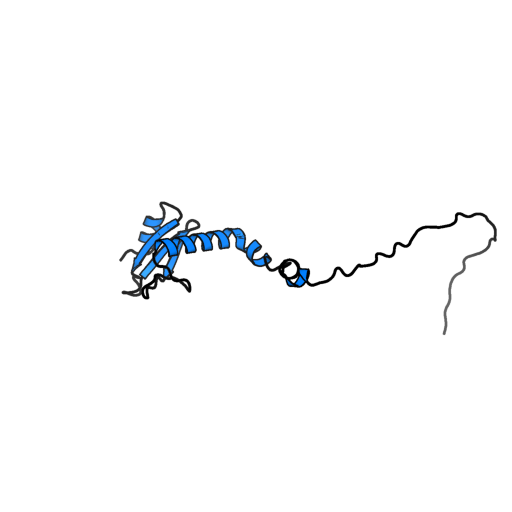 90 ILE A C 1
ATOM 730 O O . ILE A 1 90 ? 12.112 -1.608 -31.172 1.00 89.88 90 ILE A O 1
ATOM 734 N N . TYR A 1 91 ? 11.617 -0.016 -29.672 1.00 87.75 91 TYR A N 1
ATOM 735 C CA . TYR A 1 91 ? 10.423 0.485 -30.363 1.00 87.75 91 TYR A CA 1
ATOM 736 C C . TYR A 1 91 ? 10.691 0.866 -31.827 1.00 87.75 91 TYR A C 1
ATOM 738 O O . TYR A 1 91 ? 9.880 0.563 -32.699 1.00 87.75 91 TYR A O 1
ATOM 746 N N . GLU A 1 92 ? 11.860 1.446 -32.111 1.00 83.06 92 GLU A N 1
ATOM 747 C CA . GLU A 1 92 ? 12.268 1.832 -33.469 1.00 83.06 92 GLU A CA 1
ATOM 748 C C . GLU A 1 92 ? 12.406 0.641 -34.427 1.00 83.06 92 GLU A C 1
ATOM 750 O O . GLU A 1 92 ? 12.260 0.809 -35.634 1.00 83.06 92 GLU A O 1
ATOM 755 N N . HIS A 1 93 ? 12.657 -0.561 -33.901 1.00 79.81 93 HIS A N 1
ATOM 756 C CA . HIS A 1 93 ? 13.014 -1.739 -34.693 1.00 79.81 93 HIS A CA 1
ATOM 757 C C . HIS A 1 93 ? 11.885 -2.778 -34.795 1.00 79.81 93 HIS A C 1
ATOM 759 O O . HIS A 1 93 ? 11.917 -3.631 -35.680 1.00 79.81 93 HIS A O 1
ATOM 765 N N . VAL A 1 94 ? 10.885 -2.715 -33.910 1.00 83.12 94 VAL A N 1
ATOM 766 C CA . VAL A 1 94 ? 9.857 -3.766 -33.742 1.00 83.12 94 VAL A CA 1
ATOM 767 C C . VAL A 1 94 ? 8.473 -3.341 -34.273 1.00 83.12 94 VAL A C 1
ATOM 769 O O . VAL A 1 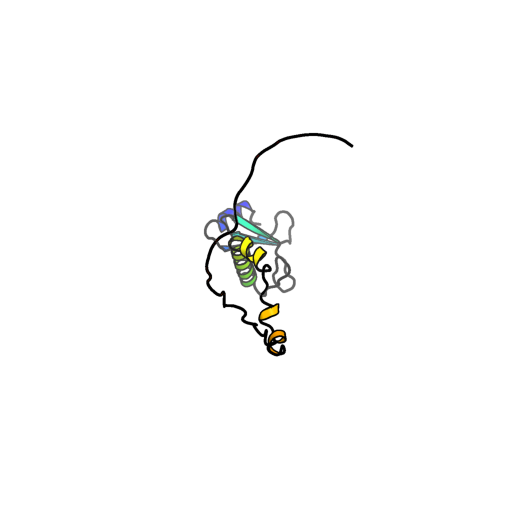94 ? 7.556 -4.155 -34.349 1.00 83.12 94 VAL A O 1
ATOM 772 N N . GLY A 1 95 ? 8.299 -2.075 -34.666 1.00 80.88 95 GLY A N 1
ATOM 773 C CA . GLY A 1 95 ? 7.017 -1.533 -35.129 1.00 80.88 95 GLY A CA 1
ATOM 774 C C . GLY A 1 95 ? 6.722 -1.737 -36.620 1.00 80.88 95 GLY A C 1
ATOM 775 O O . GLY A 1 95 ? 7.616 -1.917 -37.438 1.00 80.88 95 GLY A O 1
ATOM 776 N N . TYR A 1 96 ? 5.450 -1.594 -37.008 1.00 74.88 96 TYR A N 1
ATOM 777 C CA . TYR A 1 96 ? 5.003 -1.654 -38.412 1.00 74.88 96 TYR A CA 1
ATOM 778 C C . TYR A 1 96 ? 5.728 -0.666 -39.348 1.00 74.88 96 TYR A C 1
ATOM 780 O O . TYR A 1 96 ? 5.758 -0.863 -40.560 1.00 74.88 96 TYR A O 1
ATOM 788 N N . THR A 1 97 ? 6.345 0.385 -38.802 1.00 69.94 97 THR A N 1
ATOM 789 C CA . THR A 1 97 ? 7.158 1.354 -39.548 1.00 69.94 97 THR A CA 1
ATOM 790 C C . THR A 1 97 ? 8.413 0.745 -40.174 1.00 69.94 97 THR A C 1
ATOM 792 O O . THR A 1 97 ? 8.881 1.285 -41.172 1.00 69.94 97 THR A O 1
ATOM 795 N N . THR A 1 98 ? 8.946 -0.364 -39.646 1.00 67.50 98 THR A N 1
ATOM 796 C CA . THR A 1 98 ? 10.093 -1.076 -40.243 1.00 67.50 98 THR A CA 1
ATOM 797 C C . THR A 1 98 ? 9.684 -2.071 -41.329 1.00 67.50 98 THR A C 1
ATOM 799 O O . THR A 1 98 ? 10.514 -2.421 -42.160 1.00 67.50 98 THR A O 1
ATOM 802 N N . LEU A 1 99 ? 8.409 -2.481 -41.387 1.00 64.56 99 LEU A N 1
ATOM 803 C CA . LEU A 1 99 ? 7.882 -3.385 -42.422 1.00 64.56 99 LEU A CA 1
ATOM 804 C C . LEU A 1 99 ? 7.621 -2.678 -43.760 1.00 64.56 99 LEU A C 1
ATOM 806 O O . LEU A 1 99 ? 7.677 -3.310 -44.809 1.00 64.56 99 LEU A O 1
ATOM 810 N N . ASN A 1 100 ? 7.361 -1.368 -43.725 1.00 63.56 100 ASN A N 1
ATOM 811 C CA . ASN A 1 100 ? 7.163 -0.546 -44.924 1.00 63.56 100 ASN A CA 1
ATOM 812 C C . ASN A 1 100 ? 8.468 0.077 -45.448 1.00 63.56 100 ASN A C 1
ATOM 814 O O . ASN A 1 100 ? 8.441 0.827 -46.423 1.00 63.56 100 ASN A O 1
ATOM 818 N N . GLN A 1 101 ? 9.606 -0.192 -44.802 1.00 59.56 101 GLN A N 1
ATOM 819 C CA . GLN A 1 101 ? 10.912 0.156 -45.349 1.00 59.56 101 GLN A CA 1
ATOM 820 C C . GLN A 1 101 ? 11.299 -0.951 -46.329 1.00 59.56 101 GLN A C 1
ATOM 822 O O . GLN A 1 101 ? 11.590 -2.072 -45.915 1.00 59.56 101 GLN A O 1
ATOM 827 N N . GLU A 1 102 ? 11.285 -0.656 -47.633 1.00 56.28 102 GLU A N 1
ATOM 828 C CA . GLU A 1 102 ? 11.909 -1.555 -48.606 1.00 56.28 102 GLU A CA 1
ATOM 829 C C . GLU A 1 102 ? 13.342 -1.870 -48.150 1.00 56.28 102 GLU A C 1
ATOM 831 O O . GLU A 1 102 ? 14.033 -0.972 -47.646 1.00 56.28 102 GLU A O 1
ATOM 836 N N . PRO A 1 103 ? 13.822 -3.116 -48.317 1.00 52.22 103 PRO A N 1
ATOM 837 C CA . PRO A 1 103 ? 15.203 -3.445 -48.025 1.00 52.22 103 PRO A CA 1
ATOM 838 C C . PRO A 1 103 ? 16.092 -2.587 -48.925 1.00 52.22 103 PRO A C 1
ATOM 840 O O . PRO A 1 103 ? 16.304 -2.890 -50.099 1.00 52.22 103 PRO A O 1
ATOM 843 N N . THR A 1 104 ? 16.637 -1.502 -48.375 1.00 49.09 104 THR A N 1
ATOM 844 C CA . THR A 1 104 ? 17.744 -0.803 -49.014 1.00 49.09 104 THR A CA 1
ATOM 845 C C . THR A 1 104 ? 18.902 -1.787 -49.016 1.00 49.09 104 THR A C 1
ATOM 847 O O . THR A 1 104 ? 19.575 -2.009 -48.010 1.00 49.09 104 THR A O 1
ATOM 850 N N . LEU A 1 105 ? 19.085 -2.448 -50.161 1.00 42.91 105 LEU A N 1
ATOM 851 C CA . LEU A 1 105 ? 20.269 -3.217 -50.501 1.00 42.91 105 LEU A CA 1
ATOM 852 C C . LEU A 1 105 ? 21.478 -2.308 -50.269 1.00 42.91 105 LEU A C 1
ATOM 854 O O . LEU A 1 105 ? 21.891 -1.558 -51.156 1.00 42.91 105 LEU A O 1
ATOM 858 N N . LYS A 1 106 ? 22.065 -2.367 -49.072 1.00 47.34 106 LYS A N 1
ATOM 859 C CA . LYS A 1 106 ? 23.434 -1.918 -48.863 1.00 47.34 106 LYS A CA 1
ATOM 860 C C . LYS A 1 106 ? 24.283 -2.857 -49.708 1.00 47.34 106 LYS A C 1
ATOM 862 O O . LYS A 1 106 ? 24.623 -3.955 -49.277 1.00 47.34 106 LYS A O 1
ATOM 867 N N . LYS A 1 107 ? 24.560 -2.450 -50.950 1.00 39.56 107 LYS A N 1
ATOM 868 C CA . LYS A 1 107 ? 25.598 -3.057 -51.780 1.00 39.56 107 LYS A CA 1
ATOM 869 C C . LYS A 1 107 ? 26.896 -2.962 -50.985 1.00 39.56 107 LYS A C 1
ATOM 871 O O . LYS A 1 107 ? 27.550 -1.924 -50.976 1.00 39.56 107 LYS A O 1
ATOM 876 N N . HIS A 1 108 ? 27.242 -4.043 -50.296 1.00 37.97 108 HIS A N 1
ATOM 877 C CA . HIS A 1 108 ? 28.618 -4.318 -49.935 1.00 37.97 108 HIS A CA 1
ATOM 878 C C . HIS A 1 108 ? 29.411 -4.340 -51.245 1.00 37.97 108 HIS A C 1
ATOM 880 O O . HIS A 1 108 ? 29.243 -5.252 -52.051 1.00 37.97 108 HIS A O 1
ATOM 886 N N . LEU A 1 109 ? 30.235 -3.319 -51.483 1.00 32.12 109 LEU A N 1
ATOM 887 C CA . LEU A 1 109 ? 31.372 -3.471 -52.382 1.00 32.12 109 LEU A CA 1
ATOM 888 C C . LEU A 1 109 ? 32.397 -4.357 -51.659 1.00 32.12 109 LEU A C 1
ATOM 890 O O . LEU A 1 109 ? 32.829 -3.978 -50.568 1.00 32.12 109 LEU A O 1
ATOM 894 N N . PRO A 1 110 ? 32.822 -5.495 -52.230 1.00 37.44 110 PRO A N 1
ATOM 895 C CA . PRO A 1 110 ? 34.043 -6.147 -51.808 1.00 37.44 110 PRO A CA 1
ATOM 896 C C . PRO A 1 110 ? 35.206 -5.540 -52.605 1.00 37.44 110 PRO A C 1
ATOM 898 O O . PRO A 1 110 ? 35.237 -5.595 -53.833 1.00 37.44 110 PRO A O 1
ATOM 901 N N . HIS A 1 111 ? 36.173 -4.952 -51.913 1.00 30.69 111 HIS A N 1
ATOM 902 C CA . HIS A 1 111 ? 37.505 -4.706 -52.463 1.00 30.69 111 HIS A CA 1
ATOM 903 C C . HIS A 1 111 ? 38.470 -4.919 -51.294 1.00 30.69 111 HIS A C 1
ATOM 905 O O . HIS A 1 111 ? 38.382 -4.214 -50.296 1.00 30.69 111 HIS A O 1
ATOM 911 N N . SER A 1 112 ? 39.238 -6.002 -51.236 1.00 33.38 112 SER A N 1
ATOM 912 C CA . SER A 1 112 ? 40.381 -6.335 -52.096 1.00 33.38 112 SER A CA 1
ATOM 913 C C . SER A 1 112 ? 40.701 -7.840 -51.941 1.00 33.38 112 SER A C 1
ATOM 915 O O . SER A 1 112 ? 40.278 -8.411 -50.928 1.00 33.38 112 SER A O 1
ATOM 917 N N . PRO A 1 113 ? 41.408 -8.512 -52.874 1.00 39.72 113 PRO A N 1
ATOM 918 C CA . PRO A 1 113 ? 42.881 -8.453 -52.841 1.00 39.72 113 PRO A CA 1
ATOM 919 C C . PRO A 1 113 ? 43.573 -8.612 -54.214 1.00 39.72 113 PRO A C 1
ATOM 921 O O . PRO A 1 113 ? 43.136 -9.412 -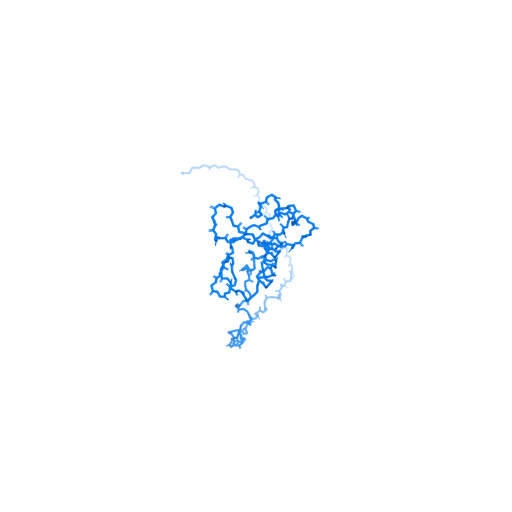55.025 1.00 39.72 113 PRO A O 1
ATOM 924 N N . GLU A 1 114 ? 44.710 -7.944 -54.432 1.00 28.12 114 GLU A N 1
ATOM 925 C CA . GLU A 1 114 ? 45.896 -8.569 -55.054 1.00 28.12 114 GLU A CA 1
ATOM 926 C C . GLU A 1 114 ? 47.111 -7.634 -54.953 1.00 28.12 114 GLU A C 1
ATOM 928 O O . GLU A 1 114 ? 47.105 -6.509 -55.450 1.00 28.12 114 GLU A O 1
ATOM 933 N N . ALA A 1 115 ? 48.151 -8.108 -54.267 1.00 37.44 115 ALA A N 1
ATOM 934 C CA . ALA A 1 115 ? 49.496 -7.548 -54.299 1.00 37.44 115 ALA A CA 1
ATOM 935 C C . ALA A 1 115 ? 50.340 -8.402 -55.261 1.00 37.44 115 ALA A C 1
ATOM 937 O O . ALA A 1 115 ? 50.219 -9.626 -55.201 1.00 37.44 115 ALA A O 1
ATOM 938 N N . PRO A 1 116 ? 51.200 -7.817 -56.110 1.00 37.72 116 PRO A N 1
ATOM 939 C CA . PRO A 1 116 ? 52.212 -8.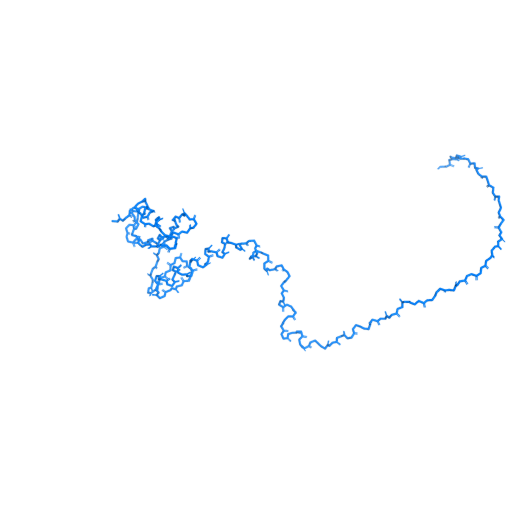583 -56.825 1.00 37.72 116 PRO A CA 1
ATOM 940 C C . PRO A 1 116 ? 53.543 -8.602 -56.049 1.00 37.72 116 PRO A C 1
ATOM 942 O O . PRO A 1 116 ? 54.058 -7.553 -55.656 1.00 37.72 116 PRO A O 1
ATOM 945 N N . ASP A 1 117 ? 54.079 -9.809 -55.844 1.00 36.56 117 ASP A N 1
ATOM 946 C CA . ASP A 1 117 ? 55.424 -10.104 -55.326 1.00 36.56 117 ASP A CA 1
ATOM 947 C C . ASP A 1 117 ? 56.551 -9.608 -56.274 1.00 36.56 117 ASP A C 1
ATOM 949 O O . ASP A 1 117 ? 56.343 -9.501 -57.482 1.00 36.56 117 ASP A O 1
ATOM 953 N N . GLY A 1 118 ? 57.729 -9.289 -55.699 1.00 34.34 118 GLY A N 1
ATOM 954 C CA . GLY A 1 118 ? 58.921 -8.631 -56.304 1.00 34.34 118 GLY A CA 1
ATOM 955 C C . GLY A 1 118 ? 59.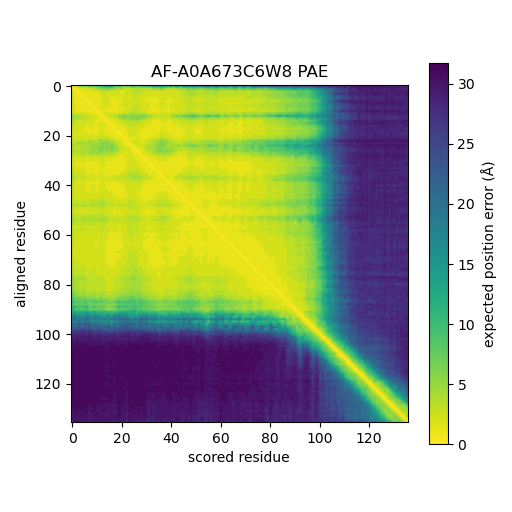744 -9.456 -57.328 1.00 34.34 118 GLY A C 1
ATOM 956 O O . GLY A 1 118 ? 59.157 -10.348 -57.937 1.00 34.34 118 GLY A O 1
ATOM 957 N N . PRO A 1 119 ? 61.075 -9.232 -57.556 1.00 40.84 119 PRO A N 1
ATOM 958 C CA . PRO A 1 119 ? 62.089 -8.709 -56.614 1.00 40.84 119 PRO A CA 1
ATOM 959 C C . PRO A 1 119 ? 63.232 -7.807 -57.205 1.00 40.84 119 PRO A C 1
ATOM 961 O O . PRO A 1 119 ? 63.223 -7.426 -58.372 1.00 40.84 119 PRO A O 1
ATOM 964 N N . ASP A 1 120 ? 64.218 -7.530 -56.334 1.00 32.88 120 ASP A N 1
ATOM 965 C CA . ASP A 1 120 ? 65.663 -7.272 -56.542 1.00 32.88 120 ASP A CA 1
ATOM 966 C C . ASP A 1 120 ? 66.272 -5.859 -56.743 1.00 32.88 120 ASP A C 1
ATOM 968 O O . ASP A 1 120 ? 66.178 -5.204 -57.774 1.00 32.88 120 ASP A O 1
ATOM 972 N N . GLU A 1 121 ? 67.001 -5.484 -55.681 1.00 29.67 121 GLU A N 1
ATOM 973 C CA . GLU A 1 121 ? 68.397 -5.024 -55.593 1.00 29.67 121 GLU A CA 1
ATOM 974 C C . GLU A 1 121 ? 68.940 -3.837 -56.425 1.00 29.67 121 GLU A C 1
ATOM 976 O O . GLU A 1 121 ? 68.958 -3.802 -57.650 1.00 29.67 121 GLU A O 1
ATOM 981 N N . ASN A 1 122 ? 69.636 -2.970 -55.669 1.00 28.17 122 ASN A N 1
ATOM 982 C CA . ASN A 1 122 ? 70.825 -2.197 -56.051 1.00 28.17 122 ASN A CA 1
ATOM 983 C C . ASN A 1 122 ? 70.645 -0.723 -56.492 1.00 28.17 122 ASN A C 1
ATOM 985 O O . ASN A 1 122 ? 70.644 -0.382 -57.673 1.00 28.17 122 ASN A O 1
ATOM 989 N N . LYS A 1 123 ? 70.673 0.190 -55.507 1.00 37.75 123 LYS A N 1
ATOM 990 C CA . LYS A 1 123 ? 71.469 1.436 -55.582 1.00 37.75 123 LYS A CA 1
ATOM 991 C C . LYS A 1 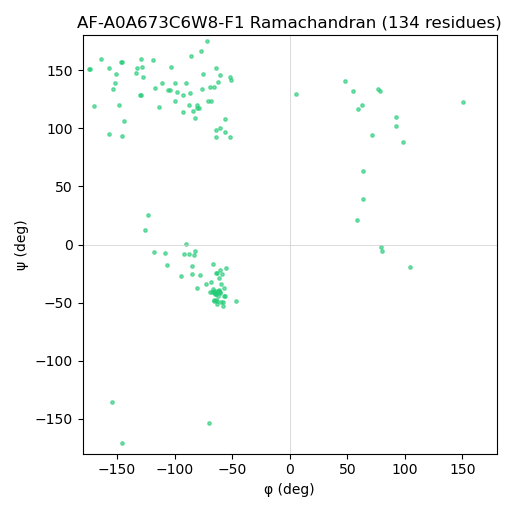123 ? 71.749 1.963 -54.162 1.00 37.75 123 LYS A C 1
ATOM 993 O O . LYS A 1 123 ? 70.859 2.465 -53.493 1.00 37.75 123 LYS A O 1
ATOM 998 N N . LEU A 1 124 ? 72.907 1.612 -53.602 1.00 34.75 124 LEU A N 1
ATOM 999 C CA . LEU A 1 124 ? 74.106 2.464 -53.509 1.00 34.75 124 LEU A CA 1
ATOM 1000 C C . LEU A 1 124 ? 73.927 3.618 -52.491 1.00 34.75 124 LEU A C 1
ATOM 1002 O O . LEU A 1 124 ? 73.231 4.583 -52.768 1.00 34.75 124 LEU A O 1
ATOM 1006 N N . LEU A 1 125 ? 74.353 3.432 -51.236 1.00 30.12 125 LEU A N 1
ATOM 1007 C CA . LEU A 1 125 ? 75.680 3.768 -50.675 1.00 30.12 125 LEU A CA 1
ATOM 1008 C C . LEU A 1 125 ? 75.859 5.268 -50.353 1.00 30.12 125 LEU A C 1
ATOM 1010 O O . LEU A 1 125 ? 75.689 6.105 -51.229 1.00 30.12 125 LEU A O 1
ATOM 1014 N N . MET A 1 126 ? 76.375 5.526 -49.138 1.00 29.86 126 MET A N 1
ATOM 1015 C CA . MET A 1 126 ? 77.056 6.757 -48.674 1.00 29.86 126 MET A CA 1
ATOM 1016 C C . MET A 1 126 ? 76.123 7.949 -48.356 1.00 29.86 126 MET A C 1
ATOM 1018 O O . MET A 1 126 ? 75.233 8.260 -49.123 1.00 29.86 126 MET A O 1
ATOM 1022 N N . THR A 1 127 ? 76.223 8.704 -47.257 1.00 35.28 127 THR A N 1
ATOM 1023 C CA . THR A 1 127 ? 77.272 8.896 -46.241 1.00 35.28 127 THR A CA 1
ATOM 1024 C C . THR A 1 127 ? 76.738 9.816 -45.130 1.00 35.28 127 THR A C 1
ATOM 1026 O O . THR A 1 127 ? 75.963 10.720 -45.410 1.00 35.28 127 THR A O 1
ATOM 1029 N N . ALA A 1 128 ? 77.264 9.617 -43.917 1.00 34.91 128 ALA A N 1
ATOM 1030 C CA . ALA A 1 128 ? 77.653 10.622 -42.915 1.00 34.91 128 ALA A CA 1
ATOM 1031 C C . ALA A 1 128 ? 76.632 11.636 -42.335 1.00 34.91 128 ALA A C 1
ATOM 1033 O O . ALA A 1 128 ? 76.192 12.583 -42.973 1.00 34.91 128 ALA A O 1
ATOM 1034 N N . SER A 1 129 ? 76.424 11.497 -41.018 1.00 32.12 129 SER A N 1
ATOM 1035 C CA . SER A 1 129 ? 76.688 12.517 -39.982 1.00 32.12 129 SER A CA 1
ATOM 1036 C C . SER A 1 129 ? 77.131 13.901 -40.484 1.00 32.12 129 SER A C 1
ATOM 1038 O O . SER A 1 129 ? 78.147 13.980 -41.167 1.00 32.12 129 SER A O 1
ATOM 1040 N N . THR A 1 130 ? 76.491 14.986 -40.021 1.00 35.34 130 THR A N 1
ATOM 1041 C CA . THR A 1 130 ? 77.115 16.080 -39.231 1.00 35.34 130 THR A CA 1
ATOM 1042 C C . THR A 1 130 ? 76.044 17.074 -38.748 1.00 35.34 130 THR A C 1
ATOM 1044 O O . THR A 1 130 ? 74.974 17.225 -39.327 1.00 35.34 130 THR A O 1
ATOM 1047 N N . ALA A 1 131 ? 76.352 17.688 -37.612 1.00 34.25 131 ALA A N 1
ATOM 1048 C CA . ALA A 1 131 ? 75.556 18.556 -36.769 1.00 34.25 131 ALA A CA 1
ATOM 1049 C C . ALA A 1 131 ? 75.371 20.014 -37.263 1.00 34.25 131 ALA A C 1
ATOM 1051 O O . ALA A 1 131 ? 76.162 20.513 -38.051 1.00 34.25 131 ALA A O 1
ATOM 1052 N N . LYS A 1 132 ? 74.403 20.696 -36.619 1.00 33.03 132 LYS A N 1
ATOM 1053 C CA . LYS A 1 132 ? 74.448 22.073 -36.058 1.00 33.03 132 LYS A CA 1
ATOM 1054 C C . LYS A 1 132 ? 74.671 23.273 -37.009 1.00 33.03 132 LYS A C 1
ATOM 1056 O O . LYS A 1 132 ? 75.762 23.448 -37.525 1.00 33.03 132 LYS A O 1
ATOM 1061 N N . ALA A 1 133 ? 73.703 24.205 -37.034 1.00 35.31 133 ALA A N 1
ATOM 1062 C CA . ALA A 1 133 ? 73.815 25.598 -36.533 1.00 35.31 133 ALA A CA 1
ATOM 1063 C C . ALA A 1 133 ? 72.920 26.617 -37.287 1.00 35.31 133 ALA A C 1
ATOM 1065 O O . ALA A 1 133 ? 73.064 26.805 -38.483 1.00 35.31 133 ALA A O 1
ATOM 1066 N N . SER A 1 134 ? 72.065 27.296 -36.510 1.00 33.56 134 SER A N 1
ATOM 1067 C CA . SER A 1 134 ? 71.816 28.752 -36.413 1.00 33.56 134 SER A CA 1
ATOM 1068 C C . SER A 1 134 ? 71.591 29.669 -37.636 1.00 33.56 134 SER A C 1
ATOM 1070 O O . SER A 1 134 ? 72.389 29.719 -38.561 1.00 33.56 134 SER A O 1
ATOM 1072 N N . ALA A 1 135 ? 70.636 30.588 -37.402 1.00 35.19 135 ALA A N 1
ATOM 1073 C CA . ALA A 1 135 ? 70.496 31.977 -37.872 1.00 35.19 135 ALA A CA 1
ATOM 1074 C C . ALA A 1 135 ? 69.704 32.244 -39.165 1.00 35.19 135 ALA A C 1
ATOM 1076 O O . ALA A 1 135 ? 70.261 32.215 -40.256 1.00 35.19 135 ALA A O 1
ATOM 1077 N N . HIS A 1 136 ? 68.463 32.711 -39.003 1.00 34.59 136 HIS A N 1
ATOM 1078 C CA . HIS A 1 136 ? 68.108 34.130 -39.165 1.00 34.59 136 HIS A CA 1
ATOM 1079 C C . HIS A 1 136 ? 66.876 34.461 -38.318 1.00 34.59 136 HIS A C 1
ATOM 1081 O O . HIS A 1 136 ? 66.038 33.550 -38.140 1.00 34.59 136 HIS A O 1
#

Secondary structure (DSSP, 8-state):
---HHHHHHHHTTSTT-EEEEE-TTSTT-EEEEEEETTEEEEEEEEESSSEESSS--BSSHHHHHHHHHHHHHHHHHHHHHHHHTTSS-SHHHHSHHHHTS-------------PPP-------------------

pLDDT: mean 79.37, std 26.34, range [28.12, 98.81]

Solvent-accessible surface area (backbone atoms only — not comparable to full-atom values): 9022 Å² total; per-residue (Å²): 124,68,52,72,69,57,48,48,60,71,33,64,80,42,83,70,33,68,50,79,36,51,34,92,91,42,81,98,38,40,30,39,39,35,21,53,91,98,38,74,47,78,40,60,46,47,73,86,93,36,35,29,73,70,90,66,72,22,94,40,70,66,57,45,52,51,55,48,50,52,48,54,51,48,52,72,76,35,45,71,56,62,73,45,61,71,62,83,63,60,67,82,73,74,40,76,74,51,73,74,50,74,84,77,77,75,77,77,78,89,84,83,90,88,84,85,81,86,87,84,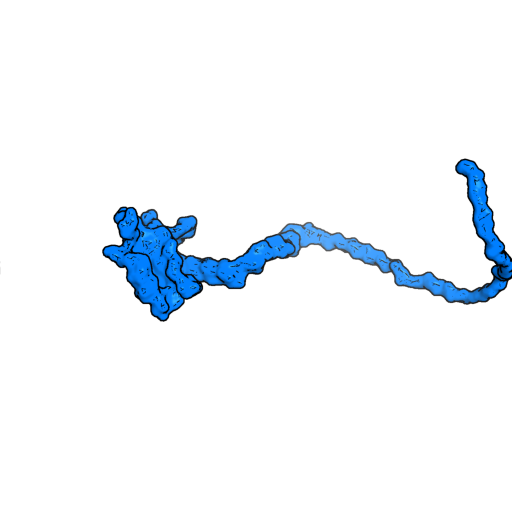87,88,81,83,81,88,80,78,89,83,82,91,84,88,89,134

Foldseek 3Di:
DQDPVNQLVVQQPDAQDWDKDADPVDGPWIWIWTHDPSDTDIATWDDPCFIDRDDDTHNDPVVRSVVVRVVVVCCVPCVVVVVCCPPPDCDVPPDPVNVPDDPPPPPPDDDDDDDDDDDDDDDDDDDDDDDDDDDD

Radius of gyration: 37.08 Å; Cα contacts (8 Å, |Δi|>4): 112; chains: 1; bounding box: 94×47×75 Å

InterPro domains:
  IPR000980 SH2 domain [PF00017] (2-66)
  IPR000980 SH2 domain [PS50001] (1-65)
  IPR000980 SH2 domain [SM00252] (1-74)
  IPR036860 SH2 domain superfamily [G3DSA:3.30.505.10] (1-78)
  IPR036860 SH2 domain superfamily [SSF55550] (2-98)
  IPR051854 Rho-type GTPase-activating protein [PTHR46075] (1-118)

Nearest PDB structures (foldseek):
  3cxl-assembly1_A  TM=9.722E-01  e=1.348E-14  unclassified
  1xa6-assembly1_A  TM=9.102E-01  e=1.684E-11  Homo sapiens
  7nxe-assembly1_A  TM=7.129E-01  e=1.613E-04  Homo sapiens
  2cia-assembly1_A  TM=7.094E-01  e=1.180E-04  Homo sapiens
  1nrv-assembly1_B  TM=7.273E-01  e=1.440E-03  Homo sapiens